Protein AF-A0A957NWA7-F1 (afdb_monomer)

Secondary structure (DSSP, 8-state):
-HHHHHTT--------SS--SSHHHHHHTTS-S---------S--SS-----THHHHHHHHHHHHHHHH---

Solvent-accessible surface area (backbone atoms only — not comparable to full-atom values): 4793 Å² total; per-residue (Å²): 108,73,33,27,57,76,51,74,40,83,85,78,91,84,86,71,100,62,68,61,92,53,67,51,33,44,41,76,72,66,77,43,95,77,83,84,90,84,81,69,78,55,83,50,69,96,83,64,76,49,58,64,75,71,42,56,56,47,48,49,44,23,50,52,42,36,67,78,66,62,86,130

Mean predicted aligned error: 3.44 Å

Sequence (72 aa):
LAAAERAGTQLQPVAFDSAASDASLVYAAGLTQRIACMGQVRENSHGYEVARVSVFENVVATLVEFVITWRG

pLDDT: mean 93.09, std 4.36, range [67.62, 97.75]

Structure (mmCIF, N/CA/C/O backbone):
data_AF-A0A957NWA7-F1
#
_entry.id   AF-A0A957NWA7-F1
#
loop_
_atom_site.group_PDB
_atom_site.id
_atom_site.type_symbol
_atom_site.label_atom_id
_atom_site.label_alt_id
_atom_site.label_comp_id
_atom_site.label_asym_id
_atom_site.label_entity_id
_atom_site.label_seq_id
_atom_site.pdbx_PDB_ins_code
_atom_site.Cartn_x
_atom_site.Cartn_y
_atom_site.Cartn_z
_atom_site.occupancy
_atom_site.B_iso_or_equiv
_atom_site.auth_seq_id
_atom_site.auth_comp_id
_atom_site.auth_asym_id
_atom_site.auth_atom_id
_atom_site.pdbx_PDB_model_num
ATOM 1 N N . LEU A 1 1 ? -10.612 -6.679 1.170 1.00 67.62 1 LEU A N 1
ATOM 2 C CA . LEU A 1 1 ? -11.985 -6.210 0.870 1.00 67.62 1 LEU A CA 1
ATOM 3 C C . LEU A 1 1 ? -12.740 -5.877 2.150 1.00 67.62 1 LEU A C 1
ATOM 5 O O . LEU A 1 1 ? -13.020 -4.707 2.350 1.00 67.62 1 LEU A O 1
ATOM 9 N N . ALA A 1 2 ? -12.913 -6.828 3.073 1.00 88.75 2 ALA A N 1
ATOM 10 C CA . ALA A 1 2 ? -13.695 -6.611 4.297 1.00 88.75 2 ALA A CA 1
ATOM 11 C C . ALA A 1 2 ? -13.302 -5.372 5.139 1.00 88.75 2 ALA A C 1
ATOM 13 O O . ALA A 1 2 ? -14.177 -4.698 5.664 1.00 88.75 2 ALA A O 1
ATOM 14 N N . ALA A 1 3 ? -12.008 -5.041 5.259 1.00 93.88 3 ALA A N 1
ATOM 15 C CA . ALA A 1 3 ? -11.580 -3.852 6.006 1.00 93.88 3 ALA A CA 1
ATOM 16 C C . ALA A 1 3 ? -12.003 -2.531 5.339 1.00 93.88 3 ALA A C 1
ATOM 18 O O . ALA A 1 3 ? -12.443 -1.613 6.015 1.00 93.88 3 ALA A O 1
ATOM 19 N N . ALA A 1 4 ? -11.920 -2.446 4.012 1.00 93.31 4 ALA A N 1
ATOM 20 C CA . ALA A 1 4 ? -12.340 -1.256 3.277 1.00 93.31 4 ALA A CA 1
ATOM 21 C C . ALA A 1 4 ? -13.856 -1.057 3.351 1.00 93.31 4 ALA A C 1
ATOM 23 O O . ALA A 1 4 ? -14.323 0.027 3.674 1.00 93.31 4 ALA A O 1
ATOM 24 N N . GLU A 1 5 ? -14.620 -2.136 3.159 1.00 94.56 5 GLU A N 1
ATOM 25 C CA . GLU A 1 5 ? -16.082 -2.110 3.266 1.00 94.56 5 GLU A CA 1
ATOM 26 C C . GLU A 1 5 ? -16.543 -1.634 4.648 1.00 94.56 5 GLU A C 1
ATOM 28 O O . GLU A 1 5 ? -17.413 -0.772 4.742 1.00 94.56 5 GLU A O 1
ATOM 33 N N . ARG A 1 6 ? -15.926 -2.136 5.728 1.00 96.06 6 ARG A N 1
ATOM 34 C CA . ARG A 1 6 ? -16.242 -1.696 7.097 1.00 96.06 6 ARG A CA 1
ATOM 35 C C . ARG A 1 6 ? -15.793 -0.265 7.385 1.00 96.06 6 ARG A C 1
ATOM 37 O O . ARG A 1 6 ? -16.481 0.437 8.117 1.00 96.06 6 ARG A O 1
ATOM 44 N N . ALA A 1 7 ? -14.695 0.177 6.777 1.00 95.69 7 ALA A N 1
ATOM 45 C CA . ALA A 1 7 ? -14.244 1.564 6.833 1.00 95.69 7 ALA A CA 1
ATOM 46 C C . ALA A 1 7 ? -15.083 2.515 5.952 1.00 95.69 7 ALA A C 1
ATOM 48 O O . ALA A 1 7 ? -14.828 3.717 5.949 1.00 95.69 7 ALA A O 1
ATOM 49 N N . GLY A 1 8 ? -16.062 2.009 5.190 1.00 95.38 8 GLY A N 1
ATOM 50 C CA . GLY A 1 8 ? -16.867 2.814 4.268 1.00 95.38 8 GLY A CA 1
ATOM 51 C C . GLY A 1 8 ? -16.104 3.278 3.022 1.00 95.38 8 GLY A C 1
ATOM 52 O O . GLY A 1 8 ? -16.530 4.221 2.356 1.00 95.38 8 GLY A O 1
ATOM 53 N N . THR A 1 9 ? -14.982 2.634 2.695 1.00 92.69 9 THR A N 1
ATOM 54 C CA . THR A 1 9 ? -14.146 2.957 1.534 1.00 92.69 9 THR A CA 1
ATOM 55 C C . THR A 1 9 ? -14.321 1.927 0.417 1.00 92.69 9 THR A C 1
ATOM 57 O O . THR A 1 9 ? -14.748 0.791 0.626 1.00 92.69 9 THR A O 1
ATOM 60 N N . GLN A 1 10 ? -13.977 2.321 -0.810 1.00 90.88 10 GLN A N 1
ATOM 61 C CA . GLN A 1 10 ? -13.975 1.433 -1.972 1.00 90.88 10 GLN A CA 1
ATOM 62 C C . GLN A 1 10 ? -12.542 1.216 -2.449 1.00 90.88 10 GLN A C 1
ATOM 64 O O . GLN A 1 10 ? -11.855 2.166 -2.826 1.00 90.88 10 GLN A O 1
ATOM 69 N N . LEU A 1 11 ? -12.088 -0.039 -2.436 1.00 91.81 11 LEU A N 1
ATOM 70 C CA . LEU A 1 11 ? -10.783 -0.394 -2.992 1.00 91.81 11 LEU A CA 1
ATOM 71 C C . LEU A 1 11 ? -10.835 -0.421 -4.515 1.00 91.81 11 LEU A C 1
ATOM 73 O O . LEU A 1 11 ? -11.796 -0.901 -5.112 1.00 91.81 11 LEU A O 1
ATOM 77 N N . GLN A 1 12 ? -9.745 0.034 -5.122 1.00 92.31 12 GLN A N 1
ATOM 78 C CA . GLN A 1 12 ? -9.515 -0.037 -6.558 1.00 92.31 12 GLN A CA 1
ATOM 79 C C . GLN A 1 12 ? -8.404 -1.063 -6.809 1.00 92.31 12 GLN A C 1
ATOM 81 O O . GLN A 1 12 ? -7.254 -0.802 -6.449 1.00 92.31 12 GLN A O 1
ATOM 86 N N . PRO A 1 13 ? -8.720 -2.251 -7.356 1.00 92.25 13 PRO A N 1
ATOM 87 C CA . PRO A 1 13 ? -7.704 -3.235 -7.698 1.00 92.25 13 PRO A CA 1
ATOM 88 C C . PRO A 1 13 ? -6.781 -2.701 -8.793 1.00 92.25 13 PRO A C 1
ATOM 90 O O . PRO A 1 13 ? -7.246 -2.135 -9.782 1.00 92.25 13 PRO A O 1
ATOM 93 N N . VAL A 1 14 ? -5.481 -2.929 -8.634 1.00 91.50 14 VAL A N 1
ATOM 94 C CA . VAL A 1 14 ? -4.470 -2.652 -9.654 1.00 91.50 14 VAL A CA 1
ATOM 95 C C . VAL A 1 14 ? -3.561 -3.867 -9.784 1.00 91.50 14 VAL A C 1
ATOM 97 O O . VAL A 1 14 ? -3.186 -4.479 -8.784 1.00 91.50 14 VAL A O 1
ATOM 100 N N . ALA A 1 15 ? -3.241 -4.228 -11.021 1.00 91.75 15 ALA A N 1
ATOM 101 C CA . ALA A 1 15 ? -2.270 -5.259 -11.344 1.00 91.75 15 ALA A CA 1
ATOM 102 C C . ALA A 1 15 ? -1.145 -4.617 -12.157 1.00 91.75 15 ALA A C 1
ATOM 104 O O . ALA A 1 15 ? -1.406 -3.800 -13.039 1.00 91.75 15 ALA A O 1
ATOM 105 N N . PHE A 1 16 ? 0.089 -4.983 -11.833 1.00 91.00 16 PHE A N 1
ATOM 106 C CA . PHE A 1 16 ? 1.288 -4.548 -12.540 1.00 91.00 16 PHE A CA 1
ATOM 107 C C . PHE A 1 16 ? 1.951 -5.765 -13.182 1.00 91.00 16 PHE A C 1
ATOM 109 O O . PHE A 1 16 ? 1.876 -6.864 -12.632 1.00 91.00 16 PHE A O 1
ATOM 116 N N . ASP A 1 17 ? 2.631 -5.563 -14.310 1.00 95.50 17 ASP A N 1
ATOM 117 C CA . ASP A 1 17 ? 3.314 -6.645 -15.032 1.00 95.50 17 ASP A CA 1
ATOM 118 C C . ASP A 1 17 ? 4.524 -7.208 -14.265 1.00 95.50 17 ASP A C 1
ATOM 120 O O . ASP A 1 17 ? 4.957 -8.334 -14.508 1.00 95.50 17 ASP A O 1
ATOM 124 N N . SER A 1 18 ? 5.074 -6.438 -13.321 1.00 94.50 18 SER A N 1
ATOM 125 C CA . SER A 1 18 ? 6.228 -6.829 -12.513 1.00 94.50 18 SER A CA 1
ATOM 126 C C . SER A 1 18 ? 6.151 -6.282 -11.090 1.00 94.50 18 SER A C 1
ATOM 128 O O . SER A 1 18 ? 5.601 -5.205 -10.856 1.00 94.50 18 SER A O 1
ATOM 130 N N . ALA A 1 19 ? 6.775 -6.994 -10.148 1.00 94.44 19 ALA A N 1
ATOM 131 C CA . ALA A 1 19 ? 7.020 -6.483 -8.802 1.00 94.44 19 ALA A CA 1
ATOM 132 C C . ALA A 1 19 ? 7.914 -5.230 -8.843 1.00 94.44 19 ALA A C 1
ATOM 134 O O . ALA A 1 19 ? 8.818 -5.128 -9.675 1.00 94.44 19 ALA A O 1
ATOM 135 N N . ALA A 1 20 ? 7.653 -4.288 -7.938 1.00 90.88 20 ALA A N 1
ATOM 136 C CA . ALA A 1 20 ? 8.443 -3.067 -7.776 1.00 90.88 20 ALA A CA 1
ATOM 137 C C . ALA A 1 20 ? 9.402 -3.211 -6.583 1.00 90.88 20 ALA A C 1
ATOM 139 O O . ALA A 1 20 ? 9.898 -4.298 -6.335 1.00 90.88 20 ALA A O 1
ATOM 140 N N . SER A 1 21 ? 9.690 -2.135 -5.846 1.00 91.81 21 SER A N 1
ATOM 141 C CA . SER A 1 21 ? 10.534 -2.155 -4.638 1.00 91.81 21 SER A CA 1
ATOM 142 C C . SER A 1 21 ? 9.750 -2.292 -3.323 1.00 91.81 21 SER A C 1
ATOM 144 O O . SER A 1 21 ? 10.335 -2.196 -2.246 1.00 91.81 21 SER A O 1
ATOM 146 N N . ASP A 1 22 ? 8.433 -2.500 -3.392 1.00 93.75 22 ASP A N 1
ATOM 147 C CA . ASP A 1 22 ? 7.575 -2.699 -2.220 1.00 93.75 22 ASP A CA 1
ATOM 148 C C . ASP A 1 22 ? 7.533 -4.176 -1.767 1.00 93.75 22 ASP A C 1
ATOM 150 O O . ASP A 1 22 ? 8.358 -5.003 -2.166 1.00 93.75 22 ASP A O 1
ATOM 154 N N . ALA A 1 23 ? 6.570 -4.531 -0.908 1.00 95.69 23 ALA A N 1
ATOM 155 C CA . ALA A 1 23 ? 6.419 -5.891 -0.390 1.00 95.69 23 ALA A CA 1
ATOM 156 C C . ALA A 1 23 ? 6.264 -6.955 -1.499 1.00 95.69 23 ALA A C 1
ATOM 158 O O . ALA A 1 23 ? 6.615 -8.117 -1.273 1.00 95.69 23 ALA A O 1
ATOM 159 N N . SER A 1 24 ? 5.808 -6.571 -2.699 1.00 96.19 24 SER A N 1
ATOM 160 C CA . SER A 1 24 ? 5.748 -7.453 -3.870 1.00 96.19 24 SER A CA 1
ATOM 161 C C . SER A 1 24 ? 7.101 -8.063 -4.226 1.00 96.19 24 SER A C 1
ATOM 163 O O . SER A 1 24 ? 7.134 -9.237 -4.590 1.00 96.19 24 SER A O 1
ATOM 165 N N . LEU A 1 25 ? 8.217 -7.345 -4.051 1.00 97.06 25 LEU A N 1
ATOM 166 C CA . LEU A 1 25 ? 9.551 -7.883 -4.338 1.00 97.06 25 LEU A CA 1
ATOM 167 C C . LEU A 1 25 ? 9.945 -8.988 -3.369 1.00 97.06 25 LEU A C 1
ATOM 169 O O . LEU A 1 25 ? 10.490 -10.009 -3.774 1.00 97.06 25 LEU A O 1
ATOM 173 N N . VAL A 1 26 ? 9.653 -8.787 -2.083 1.00 97.25 26 VAL A N 1
ATOM 174 C CA . VAL A 1 26 ? 9.952 -9.758 -1.022 1.00 97.25 26 VAL A CA 1
ATOM 175 C C . VAL A 1 26 ? 9.167 -11.046 -1.263 1.00 97.25 26 VAL A C 1
ATOM 177 O O . VAL A 1 26 ? 9.709 -12.142 -1.121 1.00 97.25 26 VAL A O 1
ATOM 180 N N . TYR A 1 27 ? 7.904 -10.916 -1.675 1.00 96.62 27 TYR A N 1
ATOM 181 C CA . TYR A 1 27 ? 7.076 -12.050 -2.072 1.00 96.62 27 TYR A CA 1
ATOM 182 C C . TYR A 1 27 ? 7.602 -12.732 -3.342 1.00 96.62 27 TYR A C 1
ATOM 184 O O . TYR A 1 27 ? 7.780 -13.947 -3.349 1.00 96.62 27 TYR A O 1
ATOM 192 N N . ALA A 1 28 ? 7.920 -11.966 -4.390 1.00 96.31 28 ALA A N 1
ATOM 193 C C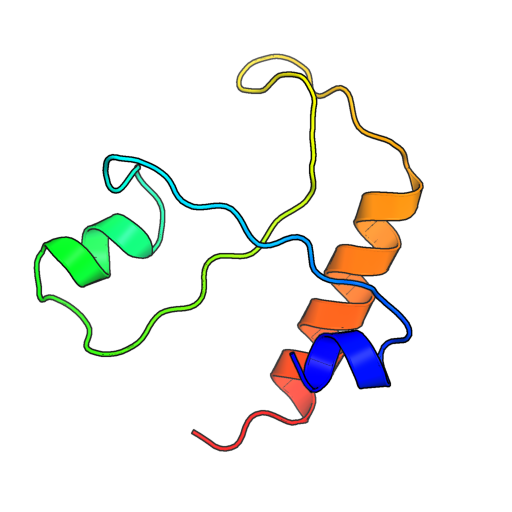A . ALA A 1 28 ? 8.452 -12.498 -5.647 1.00 96.31 28 ALA A CA 1
ATOM 194 C C . ALA A 1 28 ? 9.805 -1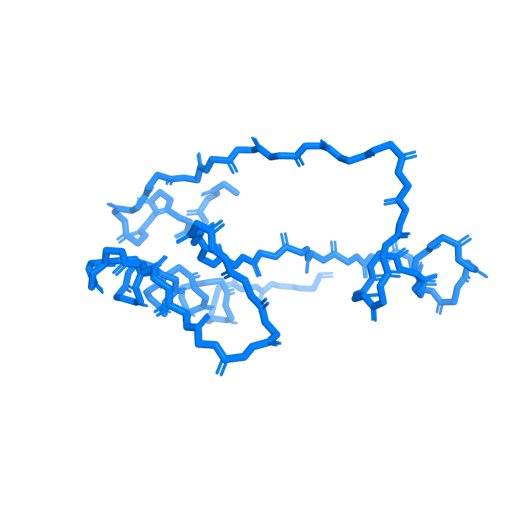3.212 -5.465 1.00 96.31 28 ALA A C 1
ATOM 196 O O . ALA A 1 28 ? 10.067 -14.211 -6.128 1.00 96.31 28 ALA A O 1
ATOM 197 N N . ALA A 1 29 ? 10.637 -12.745 -4.531 1.00 97.19 29 ALA A N 1
ATOM 198 C CA . ALA A 1 29 ? 11.894 -13.385 -4.146 1.00 97.19 29 ALA A CA 1
ATOM 199 C C . ALA A 1 29 ? 11.709 -14.637 -3.261 1.00 97.19 29 ALA A C 1
ATOM 201 O O . ALA A 1 29 ? 12.693 -15.271 -2.887 1.00 97.19 29 ALA A O 1
ATOM 202 N N . GLY A 1 30 ? 10.472 -14.990 -2.891 1.00 97.75 30 GLY A N 1
ATOM 203 C CA . GLY A 1 30 ? 10.165 -16.148 -2.047 1.00 97.75 30 GLY A CA 1
ATOM 204 C C . GLY A 1 30 ? 10.515 -15.969 -0.566 1.00 97.75 30 GLY A C 1
ATOM 205 O O . GLY A 1 30 ? 10.535 -16.945 0.181 1.00 97.75 30 GLY A O 1
ATOM 206 N N . LEU A 1 31 ? 10.783 -14.739 -0.120 1.00 97.75 31 LEU A N 1
ATOM 207 C CA . LEU A 1 31 ? 11.229 -14.440 1.247 1.00 97.75 31 LEU A CA 1
ATOM 208 C C . LEU A 1 31 ? 10.069 -14.310 2.249 1.00 97.75 31 LEU A C 1
ATOM 210 O O . LEU A 1 31 ? 10.289 -14.289 3.457 1.00 97.75 31 LEU A O 1
ATOM 214 N N . THR A 1 32 ? 8.827 -14.230 1.767 1.00 96.75 32 THR A N 1
ATOM 215 C CA . THR A 1 32 ? 7.612 -14.263 2.590 1.00 96.75 32 THR A CA 1
ATOM 216 C C . THR A 1 32 ? 6.478 -14.962 1.847 1.00 96.75 32 THR A C 1
ATOM 218 O O . THR A 1 32 ? 6.418 -14.940 0.622 1.00 96.75 32 THR A O 1
ATOM 221 N N . GLN A 1 33 ? 5.556 -15.563 2.598 1.00 95.44 33 GLN A N 1
ATOM 222 C CA . GLN A 1 33 ? 4.403 -16.287 2.053 1.00 95.44 33 GLN A CA 1
ATOM 223 C C . GLN A 1 33 ? 3.163 -15.404 1.873 1.00 95.44 33 GLN A C 1
ATOM 225 O O . GLN A 1 33 ? 2.223 -15.797 1.188 1.00 95.44 33 GLN A O 1
ATOM 230 N N . ARG A 1 34 ? 3.106 -14.236 2.528 1.00 93.38 34 ARG A N 1
ATOM 231 C CA . ARG A 1 34 ? 1.921 -13.367 2.525 1.00 93.38 34 ARG A CA 1
ATOM 232 C C . ARG A 1 34 ? 2.323 -11.904 2.534 1.00 93.38 34 ARG A C 1
ATOM 234 O O . ARG A 1 34 ? 3.155 -11.495 3.341 1.00 93.38 34 ARG A O 1
ATOM 241 N N . ILE A 1 35 ? 1.684 -11.133 1.663 1.00 94.06 35 ILE A N 1
ATOM 242 C CA . ILE A 1 35 ? 1.825 -9.682 1.574 1.00 94.06 35 ILE A CA 1
ATOM 243 C C . ILE A 1 35 ? 0.470 -9.039 1.291 1.00 94.06 35 ILE A C 1
ATOM 245 O O . ILE A 1 35 ? -0.446 -9.682 0.779 1.00 94.06 35 ILE A O 1
ATOM 249 N N . ALA A 1 36 ? 0.376 -7.749 1.585 1.00 91.88 36 ALA A N 1
ATOM 250 C CA . ALA A 1 36 ? -0.654 -6.875 1.057 1.00 91.88 36 ALA A CA 1
ATOM 251 C C . ALA A 1 36 ? 0.022 -5.574 0.618 1.00 91.88 36 ALA A C 1
ATOM 253 O O . ALA A 1 36 ? 0.727 -4.951 1.410 1.00 91.88 36 ALA A O 1
ATOM 254 N N . CYS A 1 37 ? -0.192 -5.173 -0.634 1.00 93.31 37 CYS A N 1
ATOM 255 C CA . CYS A 1 37 ? 0.210 -3.862 -1.130 1.00 93.31 37 CYS A CA 1
ATOM 256 C C . CYS A 1 37 ? -1.047 -3.000 -1.265 1.00 93.31 37 CYS A C 1
ATOM 258 O O . CYS A 1 37 ? -2.003 -3.382 -1.939 1.00 93.31 37 CYS A O 1
ATOM 260 N N . MET A 1 38 ? -1.051 -1.847 -0.601 1.00 92.06 38 MET A N 1
ATOM 261 C CA . MET A 1 38 ? -2.117 -0.853 -0.685 1.00 92.06 38 MET A CA 1
ATOM 262 C C . MET A 1 38 ? -1.510 0.543 -0.640 1.00 92.06 38 MET A C 1
ATOM 264 O O . MET A 1 38 ? -0.459 0.751 -0.037 1.00 92.06 38 MET A O 1
ATOM 268 N N . GLY A 1 39 ? -2.187 1.506 -1.250 1.00 91.62 39 GLY A N 1
ATOM 269 C CA . GLY A 1 39 ? -1.740 2.887 -1.250 1.00 91.62 39 GLY A CA 1
ATOM 270 C C . GLY A 1 39 ? -2.771 3.810 -1.873 1.00 91.62 39 GLY A C 1
ATOM 271 O O . GLY A 1 39 ? -3.835 3.378 -2.317 1.00 91.62 39 GLY A O 1
ATOM 272 N N . GLN A 1 40 ? -2.443 5.094 -1.891 1.00 93.25 40 GLN A N 1
ATOM 273 C CA . GLN A 1 40 ? -3.249 6.121 -2.528 1.00 93.25 40 GLN A CA 1
ATOM 274 C C . GLN A 1 40 ? -2.969 6.230 -4.029 1.00 93.25 40 GLN A C 1
ATOM 276 O O . GLN A 1 40 ? -1.820 6.153 -4.475 1.00 93.25 40 GLN A O 1
ATOM 281 N N . VAL A 1 41 ? -4.028 6.491 -4.797 1.00 91.88 41 VAL A N 1
ATOM 282 C CA . VAL A 1 41 ? -3.904 6.904 -6.197 1.00 91.88 41 VAL A CA 1
ATOM 283 C C . VAL A 1 41 ? -3.337 8.319 -6.251 1.00 91.88 41 VAL A C 1
ATOM 285 O O . VAL A 1 41 ? -3.760 9.209 -5.509 1.00 91.88 41 VAL A O 1
ATOM 288 N N . ARG A 1 42 ? -2.377 8.506 -7.149 1.00 93.12 42 ARG A N 1
ATOM 289 C CA . ARG A 1 42 ? -1.665 9.756 -7.402 1.00 93.12 42 ARG A CA 1
ATOM 290 C C . ARG A 1 42 ? -1.246 9.801 -8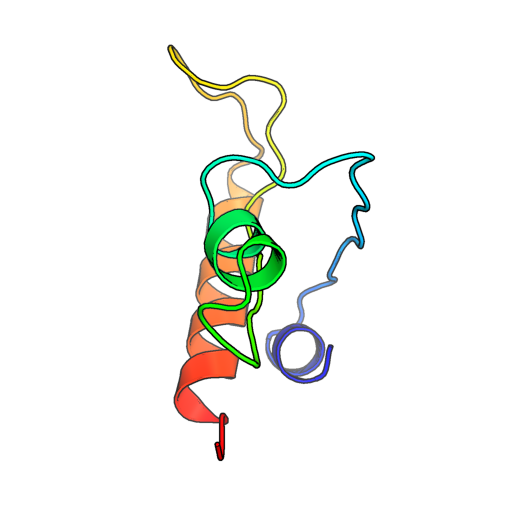.865 1.00 93.12 42 ARG A C 1
ATOM 292 O O . ARG A 1 42 ? -1.052 8.749 -9.471 1.00 93.12 42 ARG A O 1
ATOM 299 N N . GLU A 1 43 ? -1.148 10.999 -9.421 1.00 93.31 43 GLU A N 1
ATOM 300 C CA . GLU A 1 43 ? -0.820 11.199 -10.838 1.00 93.31 43 GLU A CA 1
ATOM 301 C C . GLU A 1 43 ? 0.681 11.067 -11.111 1.00 93.31 43 GLU A C 1
ATOM 303 O O . GLU A 1 43 ? 1.092 10.549 -12.145 1.00 93.31 43 GLU A O 1
ATOM 308 N N . ASN A 1 44 ? 1.512 11.495 -10.166 1.00 88.38 44 ASN A N 1
ATOM 309 C CA . ASN A 1 44 ? 2.961 11.462 -10.276 1.00 88.38 44 ASN A CA 1
ATOM 310 C C . ASN A 1 44 ? 3.595 10.994 -8.968 1.00 88.38 44 ASN A C 1
ATOM 312 O O . ASN A 1 44 ? 2.927 10.878 -7.946 1.00 88.38 44 ASN A O 1
ATOM 316 N N . SER A 1 45 ? 4.892 10.700 -9.017 1.00 84.81 45 SER A N 1
ATOM 317 C CA . SER A 1 45 ? 5.668 10.399 -7.825 1.00 84.81 45 SER A CA 1
ATOM 318 C C . SER A 1 45 ? 7.149 10.713 -8.014 1.00 84.81 45 SER A C 1
ATOM 320 O O . SER A 1 45 ? 7.582 10.928 -9.142 1.00 84.81 45 SER A O 1
ATOM 322 N N . HIS A 1 46 ? 7.926 10.685 -6.924 1.00 85.50 46 HIS A N 1
ATOM 323 C CA . HIS A 1 46 ? 9.387 10.872 -6.921 1.00 85.50 46 HIS A CA 1
ATOM 324 C C . HIS A 1 46 ? 9.836 12.302 -7.284 1.00 85.50 46 HIS A C 1
ATOM 326 O O . HIS A 1 46 ? 10.791 12.508 -8.028 1.00 85.50 46 HIS A O 1
ATOM 332 N N . GLY A 1 47 ? 9.160 13.305 -6.719 1.00 88.19 47 GLY A N 1
ATOM 333 C CA . GLY A 1 47 ? 9.594 14.705 -6.765 1.00 88.19 47 GLY A CA 1
ATOM 334 C C . GLY A 1 47 ? 8.587 15.629 -6.089 1.00 88.19 47 GLY A C 1
ATOM 335 O O . GLY A 1 47 ? 8.874 16.227 -5.057 1.00 88.19 47 GLY A O 1
ATOM 336 N N . TYR A 1 48 ? 7.377 15.669 -6.637 1.00 87.00 48 TYR A N 1
ATOM 337 C CA . TYR A 1 48 ? 6.182 16.210 -5.992 1.00 87.00 48 TYR A CA 1
ATOM 338 C C . TYR A 1 48 ? 5.020 15.258 -6.272 1.00 87.00 48 TYR A C 1
ATOM 340 O O . TYR A 1 48 ? 5.078 14.492 -7.229 1.00 87.00 48 TYR A O 1
ATOM 348 N N . GLU A 1 49 ? 3.998 15.277 -5.427 1.00 88.25 49 GLU A N 1
ATOM 349 C CA . GLU A 1 49 ? 2.891 14.323 -5.483 1.00 88.25 49 GLU A CA 1
ATOM 350 C C . GLU A 1 49 ? 1.585 15.092 -5.715 1.00 88.25 49 GLU A C 1
ATOM 352 O O . GLU A 1 49 ? 1.276 16.043 -4.994 1.00 88.25 49 GLU A O 1
ATOM 357 N N . VAL A 1 50 ? 0.813 14.678 -6.716 1.00 94.12 50 VAL A N 1
ATOM 358 C CA . VAL A 1 50 ? -0.514 15.210 -7.029 1.00 94.12 50 VAL A CA 1
ATOM 359 C C . VAL A 1 50 ? -1.534 14.119 -6.748 1.00 94.12 50 VAL A C 1
ATOM 361 O O . VAL A 1 50 ? -1.592 13.092 -7.426 1.00 94.12 50 VAL A O 1
ATOM 364 N N . ALA A 1 51 ? -2.342 14.342 -5.716 1.00 94.31 51 ALA A N 1
ATOM 365 C CA . ALA A 1 51 ? -3.373 13.417 -5.280 1.00 94.31 51 ALA A CA 1
ATOM 366 C C . ALA A 1 51 ? -4.590 14.182 -4.752 1.00 94.31 51 ALA A C 1
ATOM 368 O O . ALA A 1 51 ? -4.485 15.301 -4.245 1.00 94.31 51 ALA A O 1
ATOM 369 N N . ARG A 1 52 ? -5.768 13.562 -4.838 1.00 94.00 52 ARG A N 1
ATOM 370 C CA . ARG A 1 52 ? -6.987 14.118 -4.243 1.00 94.00 52 ARG A CA 1
ATOM 371 C C . ARG A 1 52 ? -6.906 13.978 -2.725 1.00 94.00 52 ARG A C 1
ATOM 373 O O . ARG A 1 52 ? -6.781 12.865 -2.248 1.00 94.00 52 ARG A O 1
ATOM 380 N N . VAL A 1 53 ? -7.065 15.059 -1.962 1.00 94.06 53 VAL A N 1
ATOM 381 C CA . VAL A 1 53 ? -6.896 15.052 -0.489 1.00 94.06 53 VAL A CA 1
ATOM 382 C C . VAL A 1 53 ? -7.686 13.936 0.219 1.00 94.06 53 VAL A C 1
ATOM 384 O O . VAL A 1 53 ? -7.170 13.303 1.135 1.00 94.06 53 VAL A O 1
ATOM 387 N N . SER A 1 54 ? -8.896 13.618 -0.250 1.00 94.06 54 SER A N 1
ATOM 388 C CA . SER A 1 54 ? -9.740 12.563 0.331 1.00 94.06 54 SER A CA 1
ATOM 389 C C . SER A 1 54 ? -9.119 11.157 0.305 1.00 94.06 54 SER A C 1
ATOM 391 O O . SER A 1 54 ? -9.553 10.286 1.052 1.00 94.06 54 SER A O 1
ATOM 393 N N . VAL A 1 55 ? -8.115 10.894 -0.542 1.00 94.06 55 VAL A N 1
ATOM 394 C CA . VAL A 1 55 ? -7.469 9.569 -0.590 1.00 94.06 55 VAL A CA 1
ATOM 395 C C . VAL A 1 55 ? -6.706 9.256 0.692 1.00 94.06 55 VAL A C 1
ATOM 397 O O . VAL A 1 55 ? -6.649 8.094 1.079 1.00 94.06 55 VAL A O 1
ATOM 400 N N . PHE A 1 56 ? -6.145 10.265 1.364 1.00 94.38 56 PHE A N 1
ATOM 401 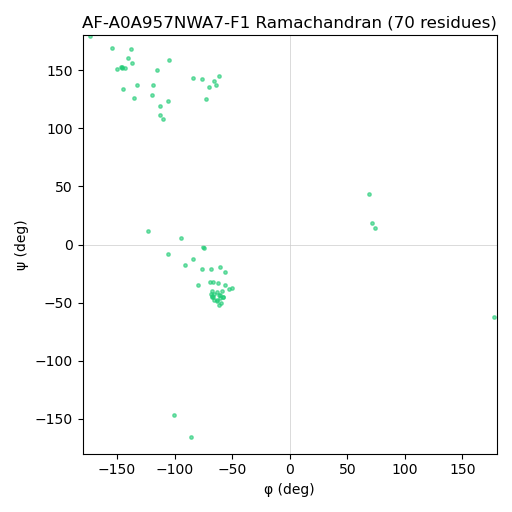C CA . PHE A 1 56 ? -5.369 10.053 2.584 1.00 94.38 56 PHE A CA 1
ATOM 402 C C . PHE A 1 56 ? -6.260 9.549 3.718 1.00 94.38 56 PHE A C 1
ATOM 404 O O . PHE A 1 56 ? -5.921 8.567 4.372 1.00 94.38 56 PHE A O 1
ATOM 411 N N . GLU A 1 57 ? -7.430 10.164 3.890 1.00 95.31 57 GLU A N 1
ATOM 412 C CA . GLU A 1 57 ? -8.427 9.726 4.868 1.00 95.31 57 GLU A CA 1
ATOM 413 C C . GLU A 1 57 ? -8.889 8.292 4.583 1.00 95.31 57 GLU A C 1
ATOM 415 O O . GLU A 1 57 ? -8.862 7.446 5.474 1.00 95.31 57 GLU A O 1
ATOM 420 N N . ASN A 1 58 ? -9.194 7.978 3.320 1.00 95.56 58 ASN A N 1
ATOM 421 C CA . ASN A 1 58 ? -9.613 6.634 2.923 1.00 95.56 58 ASN A CA 1
ATOM 422 C C . ASN A 1 58 ? -8.531 5.573 3.185 1.00 95.56 58 ASN A C 1
ATOM 424 O O . ASN A 1 58 ? -8.839 4.480 3.670 1.00 95.56 58 ASN A O 1
ATOM 428 N N . VAL A 1 59 ? -7.264 5.873 2.871 1.00 95.75 59 VAL A N 1
ATOM 429 C CA . VAL A 1 59 ? -6.144 4.953 3.128 1.00 95.75 59 VAL A CA 1
ATOM 430 C C . VAL A 1 59 ? -5.982 4.721 4.625 1.00 95.75 5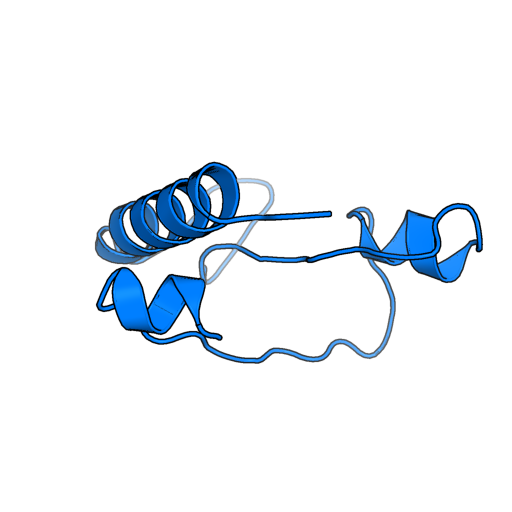9 VAL A C 1
ATOM 432 O O . VAL A 1 59 ? -5.901 3.568 5.045 1.00 95.75 59 VAL A O 1
ATOM 435 N N . VAL A 1 60 ? -5.977 5.787 5.431 1.00 95.94 60 VAL A N 1
ATOM 436 C CA . VAL A 1 60 ? -5.806 5.681 6.887 1.00 95.94 60 VAL A CA 1
ATOM 437 C C . VAL A 1 60 ? -6.958 4.903 7.517 1.00 95.94 60 VAL A C 1
ATOM 439 O O . VAL A 1 60 ? -6.699 3.951 8.249 1.00 95.94 60 VAL A O 1
ATOM 442 N N . ALA A 1 61 ? -8.210 5.237 7.196 1.00 95.88 61 ALA A N 1
ATOM 443 C CA . ALA A 1 61 ? -9.380 4.542 7.732 1.00 95.88 61 ALA A CA 1
ATOM 444 C C . ALA A 1 61 ? -9.343 3.039 7.413 1.00 95.88 61 ALA A C 1
ATOM 446 O O . ALA A 1 61 ? -9.528 2.202 8.296 1.00 95.88 61 ALA A O 1
ATOM 447 N N . THR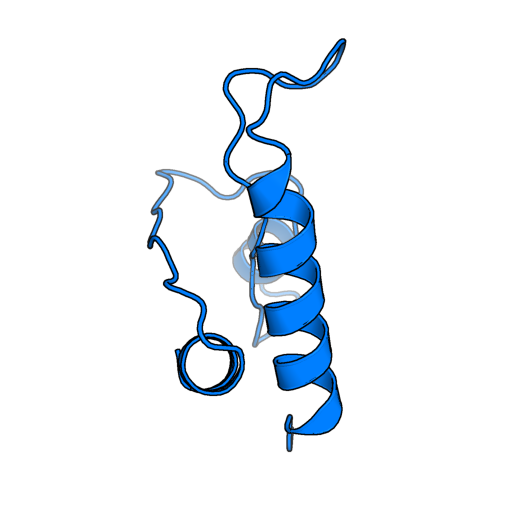 A 1 62 ? -9.011 2.690 6.166 1.00 96.00 62 THR A N 1
ATOM 448 C CA . THR A 1 62 ? -8.907 1.290 5.726 1.00 96.00 62 THR A CA 1
ATOM 449 C C . THR A 1 62 ? -7.763 0.550 6.416 1.00 96.00 62 THR A C 1
ATOM 451 O O . THR A 1 62 ? -7.927 -0.603 6.816 1.00 96.00 62 THR A O 1
ATOM 454 N N . LEU A 1 63 ? -6.596 1.190 6.548 1.00 95.19 63 LEU A N 1
ATOM 455 C CA . LEU A 1 63 ? -5.423 0.586 7.176 1.00 95.19 63 LEU A CA 1
ATOM 456 C C . LEU A 1 63 ? -5.652 0.357 8.672 1.00 95.19 63 LEU A C 1
ATOM 458 O O . LEU A 1 63 ? -5.334 -0.719 9.173 1.00 95.19 63 LEU A O 1
ATOM 462 N N . VAL A 1 64 ? -6.228 1.335 9.373 1.00 96.25 64 VAL A N 1
ATOM 463 C CA . VAL A 1 64 ? -6.579 1.198 10.793 1.00 96.25 64 VAL A CA 1
ATOM 464 C C . VAL A 1 64 ? -7.561 0.048 10.978 1.00 96.25 64 VAL A C 1
ATOM 466 O O . VAL A 1 64 ? -7.297 -0.847 11.779 1.00 96.25 64 VAL A O 1
ATOM 469 N N . GLU A 1 65 ? -8.637 0.017 10.190 1.00 96.81 65 GLU A N 1
ATOM 470 C CA . GLU A 1 65 ? -9.634 -1.053 10.247 1.00 96.81 65 GLU A CA 1
ATOM 471 C C . GLU A 1 65 ? -9.017 -2.432 9.963 1.00 96.81 65 GLU A C 1
ATOM 473 O O . GLU A 1 65 ? -9.330 -3.417 10.637 1.00 96.81 65 GLU A O 1
ATOM 478 N N . PHE A 1 66 ? -8.091 -2.520 9.005 1.00 95.00 66 PHE A N 1
ATOM 479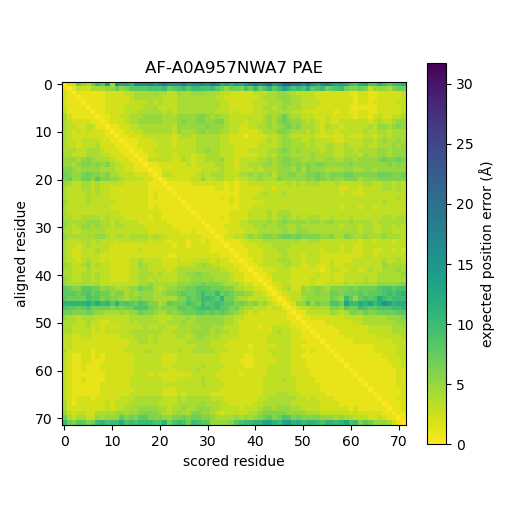 C CA . PHE A 1 66 ? -7.346 -3.748 8.739 1.00 95.00 66 PHE A CA 1
ATOM 480 C C . PHE A 1 66 ? -6.513 -4.178 9.952 1.00 95.00 66 PHE A C 1
ATOM 482 O O . PHE A 1 66 ? -6.643 -5.316 10.399 1.00 95.00 66 PHE A O 1
ATOM 489 N N . VAL A 1 67 ? -5.701 -3.279 10.515 1.00 94.94 67 VAL A N 1
ATOM 490 C CA . VAL A 1 67 ? -4.791 -3.588 11.631 1.00 94.94 67 VAL A CA 1
ATOM 491 C C . VAL A 1 67 ? -5.550 -4.066 12.870 1.00 94.94 67 VAL A C 1
ATOM 493 O O . VAL A 1 67 ? -5.145 -5.053 13.480 1.00 94.94 67 VAL A O 1
ATOM 496 N N . ILE A 1 68 ? -6.659 -3.416 13.236 1.00 96.69 68 ILE A N 1
ATOM 497 C CA . ILE A 1 68 ? -7.391 -3.751 14.472 1.00 96.69 68 ILE A CA 1
ATOM 498 C C . ILE A 1 68 ? -8.229 -5.031 14.358 1.00 96.69 68 ILE A C 1
ATOM 500 O O . ILE A 1 68 ? -8.572 -5.638 15.373 1.00 96.69 68 ILE A O 1
ATOM 504 N N . THR A 1 69 ? -8.571 -5.450 13.137 1.00 95.69 69 THR A N 1
ATOM 505 C CA . THR A 1 69 ? -9.408 -6.639 12.903 1.00 95.69 69 THR A CA 1
ATOM 506 C C . THR A 1 69 ? -8.647 -7.848 12.379 1.00 95.69 69 THR A C 1
ATOM 508 O O . THR A 1 69 ? -9.219 -8.937 12.302 1.00 95.69 69 THR A O 1
ATOM 511 N N . TRP A 1 70 ? -7.373 -7.693 12.021 1.00 92.62 70 TRP A N 1
ATOM 512 C CA . TRP A 1 70 ? -6.559 -8.783 11.500 1.00 92.62 70 TRP A CA 1
ATOM 513 C C . TRP A 1 70 ? -6.319 -9.880 12.556 1.00 92.62 70 TRP A C 1
ATOM 515 O O . TRP A 1 70 ? -6.146 -9.611 13.746 1.00 92.62 70 TRP A O 1
ATOM 525 N N . ARG A 1 71 ? -6.346 -11.148 12.120 1.00 90.31 71 ARG A N 1
ATOM 526 C CA . ARG A 1 71 ? -6.285 -12.342 12.988 1.00 90.31 71 ARG A CA 1
A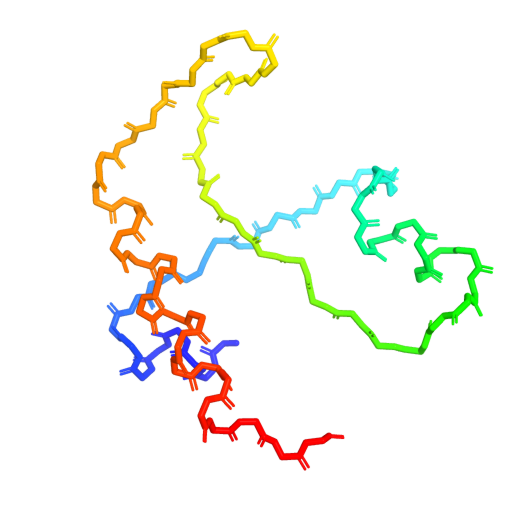TOM 527 C C . ARG A 1 71 ? -5.137 -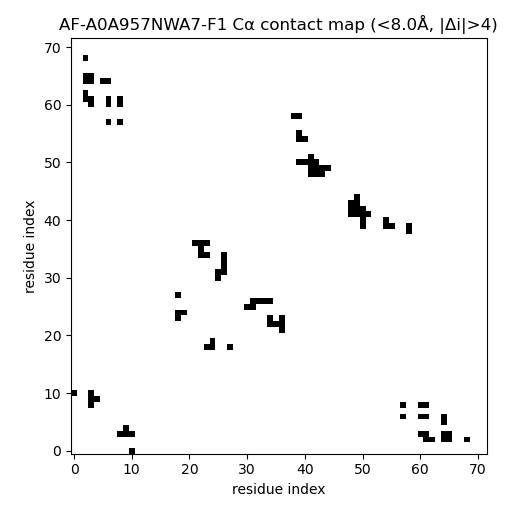13.306 12.668 1.00 90.31 71 ARG A C 1
ATOM 529 O O . ARG A 1 71 ? -5.112 -14.396 13.233 1.00 90.31 71 ARG A O 1
ATOM 536 N N . GLY A 1 72 ? -4.181 -12.907 11.831 1.00 81.38 72 GLY A N 1
ATOM 537 C CA . GLY A 1 72 ? -3.074 -13.775 11.408 1.00 81.38 72 GLY A CA 1
ATOM 538 C C . GLY A 1 72 ? -3.355 -14.535 10.130 1.00 81.38 72 GLY A C 1
ATOM 539 O O . GLY A 1 72 ? -2.575 -15.475 9.864 1.00 81.38 72 GLY A O 1
#

Foldseek 3Di:
DVLLVVLVHDDDDDDDPDDDPPVRVCVVVVVDDDDDDDDFDWDDDDPDTHHDPVRVVSRVSSVVSCVVPDDD

Nearest PDB structures (foldseek):
  6o8x-assembly1_O  TM=2.524E-01  e=9.975E+00  Enterococcus faecalis

Radius of gyration: 13.77 Å; Cα contacts (8 Å, |Δi|>4): 55; chains: 1; bounding box: 29×32×30 Å